Protein AF-0000000084370239 (afdb_homodimer)

Sequence (160 aa):
MILHGKVFMSNRTQNVRLPAETRFPENVKDVVVRVKGKERIITPIQNAWDSFFLTEQSVTDDFLSERPEQVISERESFDDMILHGKVFMSNRTQNVRLPAETRFPENVKDVVVRVKGKERIITPIQNAWDSFFLTEQSVTDDFLSERPEQVISERESFDD

InterPro domains:
  IPR007159 SpoVT-AbrB domain [PS51740] (5-47)
  IPR037914 SpoVT-AbrB domain superfamily [SSF89447] (6-66)
  IPR047976 Antitoxin VapB2-like [NF040493] (6-78)
  IPR051734 Type II toxin-antitoxin VapB antitoxins [PTHR37550] (6-71)

Solvent-accessible surface area (backbone atoms only — not comparable to full-atom values): 9377 Å² total; per-residue (Å²): 136,91,40,62,27,39,42,47,73,58,88,93,40,40,33,36,38,44,39,81,92,64,53,70,60,89,86,51,42,49,26,35,50,40,77,52,90,82,29,39,41,38,25,39,52,95,46,35,68,58,52,53,52,50,54,48,44,48,46,48,48,43,46,57,63,60,41,69,77,71,73,78,71,78,73,74,76,76,80,122,135,90,39,62,28,39,40,46,74,59,87,95,40,39,32,35,38,43,39,83,90,64,54,71,60,90,87,52,40,50,26,34,50,41,78,52,90,82,28,37,40,37,24,40,53,94,48,35,68,58,51,54,50,51,54,47,42,49,44,48,48,42,46,57,63,59,41,69,77,72,75,77,72,78,74,74,76,79,77,125

Structure (mmCIF, N/CA/C/O backbone):
data_AF-0000000084370239-model_v1
#
loop_
_entity.id
_entity.type
_entity.pdbx_description
1 polymer 'VapB family antitoxin'
#
loop_
_atom_site.group_PDB
_atom_site.id
_atom_site.type_symbol
_atom_site.label_atom_id
_atom_site.label_alt_id
_atom_site.label_comp_id
_atom_site.label_asym_id
_atom_site.label_entity_id
_atom_site.label_seq_id
_atom_site.pdbx_PDB_ins_code
_atom_site.Cartn_x
_atom_site.Cartn_y
_atom_site.Cartn_z
_atom_site.occupancy
_atom_site.B_iso_or_equiv
_atom_site.auth_seq_id
_atom_site.auth_comp_id
_atom_site.auth_asym_id
_atom_site.auth_atom_id
_atom_site.pdbx_PDB_model_num
ATOM 1 N N . MET A 1 1 ? 16.125 4.941 0.04 1 74.94 1 MET A N 1
ATOM 2 C CA . MET A 1 1 ? 16.234 4.109 -1.156 1 74.94 1 MET A CA 1
ATOM 3 C C . MET A 1 1 ? 14.852 3.787 -1.721 1 74.94 1 MET A C 1
ATOM 5 O O . MET A 1 1 ? 13.875 3.732 -0.979 1 74.94 1 MET A O 1
ATOM 9 N N . ILE A 1 2 ? 14.797 3.617 -3.213 1 87.19 2 ILE A N 1
ATOM 10 C CA . ILE A 1 2 ? 13.539 3.287 -3.867 1 87.19 2 ILE A CA 1
ATOM 11 C C . ILE A 1 2 ? 13.359 1.772 -3.912 1 87.19 2 ILE A C 1
ATOM 13 O O . ILE A 1 2 ? 14.234 1.051 -4.391 1 87.19 2 ILE A O 1
ATOM 17 N N . LEU A 1 3 ? 12.328 1.304 -3.27 1 95.31 3 LEU A N 1
ATOM 18 C CA . LEU A 1 3 ? 12.016 -0.122 -3.271 1 95.31 3 LEU A CA 1
ATOM 19 C C . LEU A 1 3 ? 10.945 -0.447 -4.305 1 95.31 3 LEU A C 1
ATOM 21 O O . LEU A 1 3 ? 9.812 0.022 -4.195 1 95.31 3 LEU A O 1
ATOM 25 N N . HIS A 1 4 ? 11.359 -1.229 -5.277 1 96.81 4 HIS A N 1
ATOM 26 C CA . HIS A 1 4 ? 10.516 -1.479 -6.441 1 96.81 4 HIS A CA 1
ATOM 27 C C . HIS A 1 4 ? 9.68 -2.74 -6.254 1 96.81 4 HIS A C 1
ATOM 29 O O . HIS A 1 4 ? 10.211 -3.791 -5.879 1 96.81 4 HIS A O 1
ATOM 35 N N . GLY A 1 5 ? 8.383 -2.625 -6.441 1 98.06 5 GLY A N 1
ATOM 36 C CA . GLY A 1 5 ? 7.477 -3.762 -6.488 1 98.06 5 GLY A CA 1
ATOM 37 C C . GLY A 1 5 ? 6.875 -3.992 -7.859 1 98.06 5 GLY A C 1
ATOM 38 O O . GLY A 1 5 ? 7.082 -3.189 -8.773 1 98.06 5 GLY A O 1
ATOM 39 N N . LYS A 1 6 ? 6.184 -5.102 -7.996 1 98.56 6 LYS A N 1
ATOM 40 C CA . LYS A 1 6 ? 5.555 -5.461 -9.266 1 98.56 6 LYS A CA 1
ATOM 41 C C . LYS A 1 6 ? 4.066 -5.727 -9.086 1 98.56 6 LYS A C 1
ATOM 43 O O . LYS A 1 6 ? 3.658 -6.391 -8.125 1 98.56 6 LYS A O 1
ATOM 48 N N . VAL A 1 7 ? 3.344 -5.113 -10.016 1 98.69 7 VAL A N 1
ATOM 49 C CA . VAL A 1 7 ? 1.918 -5.41 -10.094 1 98.69 7 VAL A CA 1
ATOM 50 C C . VAL A 1 7 ? 1.66 -6.422 -11.211 1 98.69 7 VAL A C 1
ATOM 52 O O . VAL A 1 7 ? 2.162 -6.266 -12.328 1 98.69 7 VAL A O 1
ATOM 55 N N . PHE A 1 8 ? 0.808 -7.418 -10.859 1 98.5 8 PHE A N 1
ATOM 56 C CA . PHE A 1 8 ? 0.542 -8.43 -11.875 1 98.5 8 PHE A CA 1
ATOM 57 C C . PHE A 1 8 ? -0.819 -9.078 -11.648 1 98.5 8 PHE A C 1
ATOM 59 O O . PHE A 1 8 ? -1.36 -9.031 -10.547 1 98.5 8 PHE A O 1
ATOM 66 N N . MET A 1 9 ? -1.277 -9.617 -12.703 1 98.19 9 MET A N 1
ATOM 67 C CA . MET A 1 9 ? -2.518 -10.383 -12.641 1 98.19 9 MET A CA 1
ATOM 68 C C . MET A 1 9 ? -2.23 -11.875 -12.547 1 98.19 9 MET A C 1
ATOM 70 O O . MET A 1 9 ? -1.318 -12.383 -13.203 1 98.19 9 MET A O 1
ATOM 74 N N . SER A 1 10 ? -2.957 -12.516 -11.664 1 96.25 10 SER A N 1
ATOM 75 C CA . SER A 1 10 ? -3.031 -13.977 -11.602 1 96.25 10 SER A CA 1
ATOM 76 C C . SER A 1 10 ? -4.469 -14.461 -11.727 1 96.25 10 SER A C 1
ATOM 78 O O . SER A 1 10 ? -5.246 -14.383 -10.766 1 96.25 10 SER A O 1
ATOM 80 N N . ASN A 1 11 ? -4.789 -14.938 -12.852 1 95.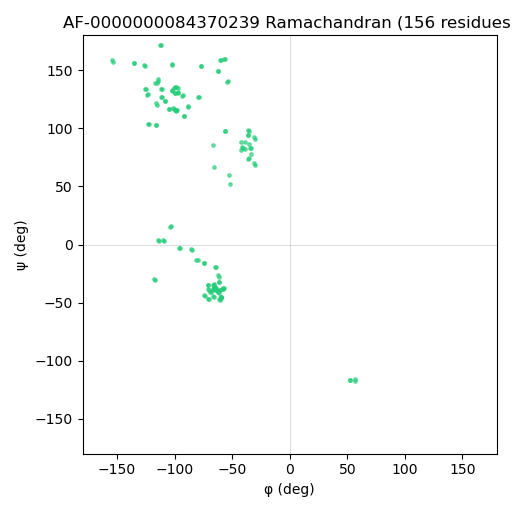25 11 ASN A N 1
ATOM 81 C CA . ASN A 1 11 ? -6.191 -15.203 -13.164 1 95.25 11 ASN A CA 1
ATOM 82 C C . ASN A 1 11 ? -7.047 -13.945 -13.016 1 95.25 11 ASN A C 1
ATOM 84 O O . ASN A 1 11 ? -6.832 -12.961 -13.719 1 95.25 11 ASN A O 1
ATOM 88 N N . ARG A 1 12 ? -7.969 -13.922 -12.109 1 95.62 12 ARG A N 1
ATOM 89 C CA . ARG A 1 12 ? -8.859 -12.773 -11.977 1 95.62 12 ARG A CA 1
ATOM 90 C C . ARG A 1 12 ? -8.469 -11.914 -10.773 1 95.62 12 ARG A C 1
ATOM 92 O O . ARG A 1 12 ? -9.219 -11.031 -10.367 1 95.62 12 ARG A O 1
ATOM 99 N N . THR A 1 13 ? -7.309 -12.148 -10.281 1 97.5 13 THR A N 1
ATOM 100 C CA . THR A 1 13 ? -6.863 -11.43 -9.086 1 97.5 13 THR A CA 1
ATOM 101 C C . THR A 1 13 ? -5.66 -10.547 -9.406 1 97.5 13 THR A C 1
ATOM 103 O O . THR A 1 13 ? -4.852 -10.883 -10.273 1 97.5 13 THR A O 1
ATOM 106 N N . GLN A 1 14 ? -5.641 -9.375 -8.867 1 98.81 14 GLN A N 1
ATOM 107 C CA . GLN A 1 14 ? -4.453 -8.539 -8.992 1 98.81 14 GLN A CA 1
ATOM 108 C C . GLN A 1 14 ? -3.633 -8.555 -7.703 1 98.81 14 GLN A C 1
ATOM 110 O O . GLN A 1 14 ? -4.18 -8.414 -6.609 1 98.81 14 GLN A O 1
ATOM 115 N N . ASN A 1 15 ? -2.305 -8.766 -7.875 1 98.75 15 ASN A N 1
ATOM 116 C CA . ASN A 1 15 ? -1.381 -8.844 -6.746 1 98.75 15 ASN A CA 1
ATOM 117 C C . ASN A 1 15 ? -0.221 -7.863 -6.906 1 98.75 15 ASN A C 1
ATOM 119 O O . ASN A 1 15 ? 0.119 -7.477 -8.023 1 98.75 15 ASN A O 1
ATOM 123 N N . VAL A 1 16 ? 0.337 -7.465 -5.836 1 98.88 16 VAL A N 1
ATOM 124 C CA . VAL A 1 16 ? 1.563 -6.676 -5.797 1 98.88 16 VAL A CA 1
ATOM 125 C C . VAL A 1 16 ? 2.678 -7.484 -5.133 1 98.88 16 VAL A C 1
ATOM 127 O O . VAL A 1 16 ? 2.541 -7.918 -3.986 1 98.88 16 VAL A O 1
ATOM 130 N N . ARG A 1 17 ? 3.688 -7.684 -5.852 1 98.81 17 ARG A N 1
ATOM 131 C CA . ARG A 1 17 ? 4.883 -8.297 -5.285 1 98.81 17 ARG A CA 1
ATOM 132 C C . ARG A 1 17 ? 5.691 -7.285 -4.484 1 98.81 17 ARG A C 1
ATOM 134 O O . ARG A 1 17 ? 6.062 -6.23 -5.008 1 98.81 17 ARG A O 1
ATOM 141 N N . LEU A 1 18 ? 5.945 -7.668 -3.305 1 98.75 18 LEU A N 1
ATOM 142 C CA .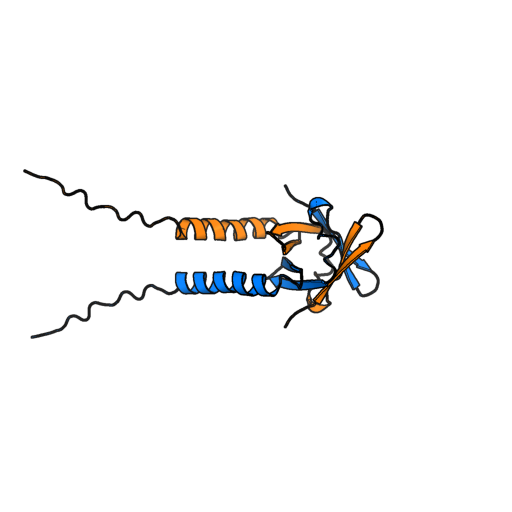 LEU A 1 18 ? 6.664 -6.77 -2.406 1 98.75 18 LEU A CA 1
ATOM 143 C C . LEU A 1 18 ? 8.156 -7.094 -2.393 1 98.75 18 LEU A C 1
ATOM 145 O O . LEU A 1 18 ? 8.539 -8.258 -2.262 1 98.75 18 LEU A O 1
ATOM 149 N N . PRO A 1 19 ? 8.961 -6.051 -2.553 1 98.19 19 PRO A N 1
ATOM 150 C CA . PRO A 1 19 ? 10.383 -6.32 -2.322 1 98.19 19 PRO A CA 1
ATOM 151 C C . PRO A 1 19 ? 10.664 -6.797 -0.899 1 98.19 19 PRO A C 1
ATOM 153 O O . PRO A 1 19 ? 9.891 -6.512 0.018 1 98.19 19 PRO A O 1
ATOM 156 N N . ALA A 1 20 ? 11.727 -7.438 -0.7 1 97.44 20 ALA A N 1
ATOM 157 C CA . ALA A 1 20 ? 12.047 -8.125 0.545 1 97.44 20 ALA A CA 1
ATOM 158 C C . ALA A 1 20 ? 12.023 -7.168 1.73 1 97.44 20 ALA A C 1
ATOM 160 O O . ALA A 1 20 ? 11.531 -7.52 2.809 1 97.44 20 ALA A O 1
ATOM 161 N N . GLU A 1 21 ? 12.445 -6.031 1.579 1 96.75 21 GLU A N 1
ATOM 162 C CA . GLU A 1 21 ? 12.617 -5.051 2.646 1 96.75 21 GLU A CA 1
ATOM 163 C C . GLU A 1 21 ? 11.273 -4.484 3.098 1 96.75 21 GLU A C 1
ATOM 165 O O . GLU A 1 21 ? 11.188 -3.863 4.16 1 96.75 21 GLU A O 1
ATOM 170 N N . THR A 1 22 ? 10.234 -4.691 2.291 1 97.75 22 THR A N 1
ATOM 171 C CA . THR A 1 22 ? 8.953 -4.062 2.58 1 97.75 22 THR A CA 1
ATOM 172 C C . THR A 1 22 ? 7.93 -5.102 3.031 1 97.75 22 THR A C 1
ATOM 174 O O . THR A 1 22 ? 6.781 -4.766 3.316 1 97.75 22 THR A O 1
ATOM 177 N N . ARG A 1 23 ? 8.328 -6.27 3.158 1 98.5 23 ARG A N 1
ATOM 178 C CA . ARG A 1 23 ? 7.422 -7.367 3.484 1 98.5 23 ARG A CA 1
ATOM 179 C C . ARG A 1 23 ? 6.781 -7.156 4.852 1 98.5 23 ARG A C 1
ATOM 181 O O . ARG A 1 23 ? 7.391 -6.562 5.746 1 98.5 23 ARG A O 1
ATOM 188 N N . PHE A 1 24 ? 5.645 -7.637 4.926 1 98.06 24 PHE A N 1
ATOM 189 C CA . PHE A 1 24 ? 4.98 -7.715 6.223 1 98.06 24 PHE A CA 1
ATOM 190 C C . PHE A 1 24 ? 5.535 -8.875 7.043 1 98.06 24 PHE A C 1
ATOM 192 O O . PHE A 1 24 ? 6.039 -9.852 6.488 1 98.06 24 PHE A O 1
ATOM 199 N N . PRO A 1 25 ? 5.387 -8.641 8.344 1 97.5 25 PRO A N 1
ATOM 200 C CA . PRO A 1 25 ? 5.711 -9.805 9.172 1 97.5 25 PRO A CA 1
ATOM 201 C C . PRO A 1 25 ? 4.883 -11.039 8.805 1 97.5 25 PRO A C 1
ATOM 203 O O . PRO A 1 25 ? 3.795 -10.906 8.242 1 97.5 25 PRO A O 1
ATOM 206 N N . GLU A 1 26 ? 5.391 -12.188 9.195 1 96.5 26 GLU A N 1
ATOM 207 C CA . GLU A 1 26 ? 4.809 -13.469 8.805 1 96.5 26 GLU A CA 1
ATOM 208 C C . GLU A 1 26 ? 3.385 -13.609 9.336 1 96.5 26 GLU A C 1
ATOM 210 O O . GLU A 1 26 ? 2.564 -14.32 8.742 1 96.5 26 GLU A O 1
ATOM 215 N N . ASN A 1 27 ? 3.031 -12.961 10.398 1 96.56 27 ASN A N 1
ATOM 216 C CA . ASN A 1 27 ? 1.726 -13.109 11.031 1 96.56 27 ASN A CA 1
ATOM 217 C C . ASN A 1 27 ? 0.687 -12.188 10.398 1 96.56 27 ASN A C 1
ATOM 219 O O . ASN A 1 27 ? -0.495 -12.25 10.742 1 96.56 27 ASN A O 1
ATOM 223 N N . VAL A 1 28 ? 1.085 -11.391 9.5 1 97.75 28 VAL A N 1
ATOM 224 C CA . VAL A 1 28 ? 0.155 -10.508 8.805 1 97.75 28 VAL A CA 1
ATOM 225 C C . VAL A 1 28 ? -0.354 -11.195 7.535 1 97.75 28 VAL A C 1
ATOM 227 O O . VAL A 1 28 ? 0.403 -11.391 6.578 1 97.75 28 VAL A O 1
ATOM 230 N N . LYS A 1 29 ? -1.643 -11.539 7.582 1 98 29 LYS A N 1
ATOM 231 C CA . LYS A 1 29 ? -2.268 -12.219 6.449 1 98 29 LYS A CA 1
ATOM 232 C C . LYS A 1 29 ? -3.4 -11.375 5.863 1 98 29 LYS A C 1
ATOM 234 O O . LYS A 1 29 ? -3.723 -11.5 4.68 1 98 29 LYS A O 1
ATOM 239 N N . ASP A 1 30 ? -3.969 -10.602 6.848 1 97.88 30 ASP A N 1
ATOM 240 C CA . ASP A 1 30 ? -5.094 -9.75 6.461 1 97.88 30 ASP A CA 1
ATOM 241 C C . ASP A 1 30 ? -4.719 -8.273 6.527 1 97.88 30 ASP A C 1
ATOM 243 O O . ASP A 1 30 ? -4.117 -7.824 7.508 1 97.88 30 ASP A O 1
ATOM 247 N N . VAL A 1 31 ? -5.117 -7.57 5.43 1 98.06 31 VAL A N 1
ATOM 248 C CA . VAL A 1 31 ? -4.793 -6.148 5.371 1 98.06 31 VAL A CA 1
ATOM 249 C C . VAL A 1 31 ? -6.012 -5.359 4.891 1 98.06 31 VAL A C 1
ATOM 251 O O . VAL A 1 31 ? -6.941 -5.934 4.316 1 98.06 31 VAL A O 1
ATOM 254 N N . VAL A 1 32 ? -6.082 -4.129 5.203 1 96.75 32 VAL A N 1
ATOM 255 C CA . VAL A 1 32 ? -7.02 -3.166 4.637 1 96.75 32 VAL A CA 1
ATOM 256 C C . VAL A 1 32 ? -6.328 -2.34 3.555 1 96.75 32 VAL A C 1
ATOM 258 O O . VAL A 1 32 ? -5.188 -1.901 3.736 1 96.75 32 VAL A O 1
ATOM 261 N N . VAL A 1 33 ? -6.945 -2.244 2.449 1 97.06 33 VAL A N 1
ATOM 262 C CA . VAL A 1 33 ? -6.391 -1.47 1.345 1 97.06 33 VAL A CA 1
ATOM 263 C C . VAL A 1 33 ? -7.199 -0.19 1.153 1 97.06 33 VAL A C 1
ATOM 265 O O . VAL A 1 33 ? -8.422 -0.239 1 1 97.06 33 VAL A O 1
ATOM 268 N N . ARG A 1 34 ? -6.547 0.915 1.208 1 93.88 34 ARG A N 1
ATOM 269 C CA . ARG A 1 34 ? -7.176 2.207 0.958 1 93.88 34 ARG A CA 1
ATOM 270 C C . ARG A 1 34 ? -6.613 2.857 -0.3 1 93.88 34 ARG A C 1
ATOM 272 O O . ARG A 1 34 ? -5.406 2.795 -0.55 1 93.88 34 ARG A O 1
ATOM 279 N N . VAL A 1 35 ? -7.562 3.502 -1.001 1 92.69 35 VAL A N 1
ATOM 280 C CA . VAL A 1 35 ? -7.16 4.184 -2.227 1 92.69 35 VAL A CA 1
ATOM 281 C C . VAL A 1 35 ? -6.992 5.676 -1.957 1 92.69 35 VAL A C 1
ATOM 283 O O . VAL A 1 35 ? -7.926 6.344 -1.511 1 92.69 35 VAL A O 1
ATOM 286 N N . LYS A 1 36 ? -5.844 6.09 -2.094 1 87.44 36 LYS A N 1
ATOM 287 C CA . LYS A 1 36 ? -5.551 7.52 -2.053 1 87.44 36 LYS A CA 1
ATOM 288 C C . LYS A 1 36 ? -5 8.008 -3.389 1 87.44 36 LYS A C 1
ATOM 290 O O . LYS A 1 36 ? -3.801 7.883 -3.654 1 87.44 36 LYS A O 1
ATOM 295 N N . GLY A 1 37 ? -5.918 8.695 -4.176 1 90.12 37 GLY A N 1
ATOM 296 C CA . GLY A 1 37 ? -5.488 9.055 -5.516 1 90.12 37 GLY A CA 1
ATOM 297 C C . GLY A 1 37 ? -4.945 7.887 -6.312 1 90.12 37 GLY A C 1
ATOM 298 O O . GLY A 1 37 ? -5.672 6.934 -6.598 1 90.12 37 GLY A O 1
ATOM 299 N N . LYS A 1 38 ? -3.656 7.977 -6.652 1 92.44 38 LYS A N 1
ATOM 300 C CA . LYS A 1 38 ? -3.031 6.934 -7.465 1 92.44 38 LYS A CA 1
ATOM 301 C C . LYS A 1 38 ? -2.305 5.918 -6.586 1 92.44 38 LYS A C 1
ATOM 303 O O . LYS A 1 38 ? -1.852 4.883 -7.074 1 92.44 38 LYS A O 1
ATOM 308 N N . GLU A 1 39 ? -2.322 6.191 -5.277 1 92.94 39 GLU A N 1
ATOM 309 C CA . GLU A 1 39 ? -1.57 5.328 -4.367 1 92.94 39 GLU A CA 1
ATOM 310 C C . GLU A 1 39 ? -2.492 4.355 -3.641 1 92.94 39 GLU A C 1
ATOM 312 O O . GLU A 1 39 ? -3.705 4.57 -3.576 1 92.94 39 GLU A O 1
ATOM 317 N N . ARG A 1 40 ? -2.008 3.219 -3.189 1 95.75 40 ARG A N 1
ATOM 318 C CA . ARG A 1 40 ? -2.672 2.293 -2.277 1 95.75 40 ARG A CA 1
ATOM 319 C C . ARG A 1 40 ? -1.974 2.264 -0.922 1 95.75 40 ARG A C 1
ATOM 321 O O . ARG A 1 40 ? -0.755 2.086 -0.85 1 95.75 40 ARG A O 1
ATOM 328 N N . ILE A 1 41 ? -2.748 2.477 0.076 1 94.81 41 ILE A N 1
ATOM 329 C CA . ILE A 1 41 ? -2.223 2.342 1.431 1 94.81 41 ILE A CA 1
ATOM 330 C C . ILE A 1 41 ? -2.646 0.998 2.018 1 94.81 41 ILE A C 1
ATOM 332 O O . ILE A 1 41 ? -3.84 0.74 2.195 1 94.81 41 ILE A O 1
ATOM 336 N N . ILE A 1 42 ? -1.709 0.167 2.297 1 97.38 42 ILE A N 1
ATOM 337 C CA . ILE A 1 42 ? -1.948 -1.181 2.801 1 97.38 42 ILE A CA 1
ATOM 338 C C . ILE A 1 42 ? -1.638 -1.236 4.293 1 97.38 42 ILE A C 1
ATOM 340 O O . ILE A 1 42 ? -0.5 -0.999 4.707 1 97.38 42 ILE A O 1
ATOM 344 N N . THR A 1 43 ? -2.637 -1.512 5.105 1 96.44 43 THR A N 1
ATOM 345 C CA . THR A 1 43 ? -2.496 -1.534 6.559 1 96.44 43 THR A CA 1
ATOM 346 C C . THR A 1 43 ? -2.934 -2.883 7.121 1 96.44 43 THR A C 1
ATOM 348 O O . THR A 1 43 ? -4.027 -3.361 6.82 1 96.44 43 THR A O 1
ATOM 351 N N . PRO A 1 44 ? -2.047 -3.453 7.941 1 97.5 44 PRO A N 1
ATOM 352 C CA . PRO A 1 44 ? -2.518 -4.664 8.609 1 97.5 44 PRO A CA 1
ATOM 353 C C . PRO A 1 44 ? -3.83 -4.453 9.359 1 97.5 44 PRO A C 1
ATOM 355 O O . PRO A 1 44 ? -4.031 -3.404 9.977 1 97.5 44 PRO A O 1
ATOM 358 N N . ILE A 1 45 ? -4.734 -5.43 9.32 1 94.38 45 ILE A N 1
ATOM 359 C CA . ILE A 1 45 ? -6.078 -5.293 9.875 1 94.38 45 ILE A CA 1
ATOM 360 C C . ILE A 1 45 ? -5.984 -4.961 11.359 1 94.38 45 ILE A C 1
ATOM 362 O O . ILE A 1 45 ? -6.805 -4.203 11.891 1 94.38 45 ILE A O 1
ATOM 366 N N . GLN A 1 46 ? -5.023 -5.555 12.086 1 91.81 46 GLN A N 1
ATOM 367 C CA . GLN A 1 46 ? -4.859 -5.32 13.516 1 91.81 46 GLN A CA 1
ATOM 368 C C . GLN A 1 46 ? -4.484 -3.865 13.797 1 91.81 46 GLN A C 1
ATOM 370 O O . GLN A 1 46 ? -4.641 -3.385 14.922 1 91.81 46 GLN A O 1
ATOM 375 N N . ASN A 1 47 ? -3.986 -3.154 12.766 1 86.94 47 ASN A N 1
ATOM 376 C CA . ASN A 1 47 ? -3.533 -1.777 12.93 1 86.94 47 ASN A CA 1
ATOM 377 C C . ASN A 1 47 ? -4.402 -0.801 12.141 1 86.94 47 ASN A C 1
ATOM 379 O O . ASN A 1 47 ? -4.148 0.405 12.148 1 86.94 47 ASN A O 1
ATOM 383 N N . ALA A 1 48 ? -5.41 -1.285 11.539 1 84.69 48 ALA A N 1
ATOM 384 C CA . ALA A 1 48 ? -6.223 -0.471 10.641 1 84.69 48 ALA A CA 1
ATOM 385 C C . ALA A 1 48 ? -6.941 0.64 11.398 1 84.69 48 ALA A C 1
ATOM 387 O O . ALA A 1 48 ? -7.062 1.763 10.906 1 84.69 48 ALA A O 1
ATOM 388 N N . TRP A 1 49 ? -7.352 0.309 12.531 1 80.88 49 TRP A N 1
ATOM 389 C CA . TRP A 1 49 ? -8.055 1.29 13.352 1 80.88 49 TRP A CA 1
ATOM 390 C C . TRP A 1 49 ? -7.152 2.475 13.68 1 80.88 49 TRP A C 1
ATOM 392 O O . TRP A 1 49 ? -7.594 3.627 13.656 1 80.88 49 TRP A O 1
ATOM 402 N N . ASP A 1 50 ? -5.934 2.18 13.977 1 75.62 50 ASP A N 1
ATOM 403 C CA . ASP A 1 50 ? -4.961 3.227 14.266 1 75.62 50 ASP A CA 1
ATOM 404 C C . ASP A 1 50 ? -4.703 4.098 13.039 1 75.62 50 ASP A C 1
ATOM 406 O O . ASP A 1 50 ? -4.57 5.316 13.148 1 75.62 50 ASP A O 1
ATOM 410 N N . SER A 1 51 ? -4.676 3.492 11.914 1 71.81 51 SER A N 1
ATOM 411 C CA . SER A 1 51 ? -4.391 4.18 10.656 1 71.81 51 SER A CA 1
ATOM 412 C C . SER A 1 51 ? -5.496 5.168 10.305 1 71.81 51 SER A C 1
ATOM 414 O O . SER A 1 51 ? -5.219 6.273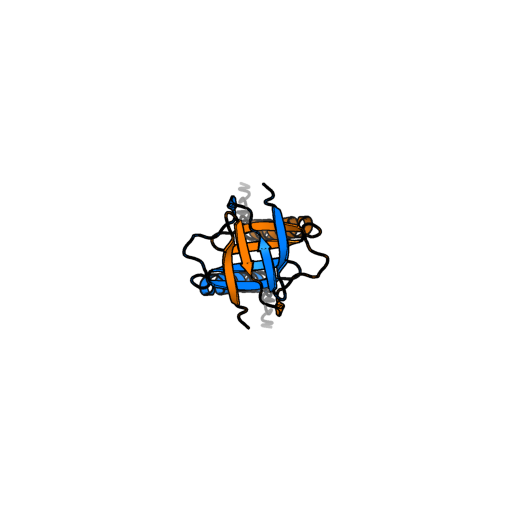 9.828 1 71.81 51 SER A O 1
ATOM 416 N N . PHE A 1 52 ? -6.664 4.809 10.562 1 72 52 PHE A N 1
ATOM 417 C CA . PHE A 1 52 ? -7.805 5.668 10.273 1 72 52 PHE A CA 1
ATOM 418 C C . PHE A 1 52 ? -7.816 6.883 11.195 1 72 52 PHE A C 1
ATOM 420 O O . PHE A 1 52 ? -8.07 8 10.758 1 72 52 PHE A O 1
ATOM 427 N N . PHE A 1 53 ? -7.516 6.613 12.352 1 66.75 53 PHE A N 1
ATOM 428 C CA . PHE A 1 53 ? -7.531 7.688 13.344 1 66.75 53 PHE A CA 1
ATOM 429 C C . PHE A 1 53 ? -6.371 8.648 13.109 1 66.75 53 PHE A C 1
ATOM 431 O O . PHE A 1 53 ? -6.516 9.859 13.297 1 66.75 53 PHE A O 1
ATOM 438 N N . LEU A 1 54 ? -5.336 8.102 12.695 1 59.91 54 LEU A N 1
ATOM 439 C CA . LEU A 1 54 ? -4.156 8.938 12.469 1 59.91 54 LEU A CA 1
ATOM 440 C C . LEU A 1 54 ? -4.32 9.781 11.211 1 59.91 54 LEU A C 1
ATOM 442 O O . LEU A 1 54 ? -3.934 10.953 11.195 1 59.91 54 LEU A O 1
ATOM 446 N N . THR A 1 55 ? -4.785 9.188 10.188 1 59.06 55 THR A N 1
ATOM 447 C CA . THR A 1 55 ? -5.016 9.945 8.961 1 59.06 55 THR A CA 1
ATOM 448 C C . THR A 1 55 ? -6.023 11.062 9.203 1 59.06 55 THR A C 1
ATOM 450 O O . THR A 1 55 ? -5.863 12.172 8.68 1 59.06 55 THR A O 1
ATOM 453 N N . GLU A 1 56 ? -7.133 10.695 9.852 1 55.28 56 GLU A N 1
ATOM 454 C CA . GLU A 1 56 ? -8.156 11.688 10.164 1 55.28 56 GLU A CA 1
ATOM 455 C C . GLU A 1 56 ? -7.602 12.789 11.062 1 55.28 56 GLU A C 1
ATOM 457 O O . GLU A 1 56 ? -8.008 13.953 10.945 1 55.28 56 GLU A O 1
ATOM 462 N N . GLN A 1 57 ? -6.844 12.32 11.891 1 52.88 57 GLN A N 1
ATOM 463 C CA . GLN A 1 57 ? -6.246 13.32 12.766 1 52.88 57 GLN A CA 1
ATOM 464 C C . GLN A 1 57 ? -5.402 14.312 11.977 1 52.88 57 GLN A C 1
ATOM 466 O O . GLN A 1 57 ? -5.34 15.492 12.32 1 52.88 57 GLN A O 1
ATOM 471 N N . SER A 1 58 ? -4.859 13.805 10.984 1 51.69 58 SER A N 1
ATOM 472 C CA . SER A 1 58 ? -4.125 14.734 10.141 1 51.69 58 SER A CA 1
ATOM 473 C C . SER A 1 58 ? -5.062 15.742 9.484 1 51.69 58 SER A C 1
ATOM 475 O O . SER A 1 58 ? -4.707 16.906 9.305 1 51.69 58 SER A O 1
ATOM 477 N N . VAL A 1 59 ? -6.258 15.266 9.148 1 50.38 59 VAL A N 1
ATOM 478 C CA . VAL A 1 59 ? -7.262 16.141 8.555 1 50.38 59 VAL A CA 1
ATOM 479 C C . VAL A 1 59 ? -7.773 17.125 9.602 1 50.38 59 VAL A C 1
ATOM 481 O O . VAL A 1 59 ? -7.957 18.312 9.312 1 50.38 59 VAL A O 1
ATOM 484 N N . THR A 1 60 ? -8.062 16.484 10.766 1 51 60 THR A N 1
ATOM 485 C CA . THR A 1 60 ? -8.539 17.375 11.82 1 51 60 THR A CA 1
ATOM 486 C C . THR A 1 60 ? -7.484 18.438 12.148 1 51 60 THR A C 1
ATOM 488 O O . THR A 1 60 ? -7.82 19.594 12.359 1 51 60 THR A O 1
ATOM 491 N N . ASP A 1 61 ? -6.348 17.844 12.227 1 47.69 61 ASP A N 1
ATOM 492 C CA . ASP A 1 61 ? -5.277 18.797 12.492 1 47.69 61 ASP A CA 1
ATOM 493 C C . ASP A 1 61 ? -5.117 19.781 11.344 1 47.69 61 ASP A C 1
ATOM 495 O O . ASP A 1 61 ? -4.871 20.969 11.57 1 47.69 61 ASP A O 1
ATOM 499 N N . ASP A 1 62 ? -5.27 19.188 10.18 1 44.53 62 ASP A N 1
ATOM 500 C CA . ASP A 1 62 ? -5.223 20.062 9.016 1 44.53 62 ASP A CA 1
ATOM 501 C C . ASP A 1 62 ? -6.422 21.016 9 1 44.53 62 ASP A C 1
ATOM 503 O O . ASP A 1 62 ? -6.285 22.188 8.648 1 44.53 62 ASP A O 1
ATOM 507 N N . PHE A 1 63 ? -7.617 20.438 9.289 1 47.75 63 PHE A N 1
ATOM 508 C CA . PHE A 1 63 ? -8.812 21.266 9.391 1 47.75 63 PHE A CA 1
ATOM 509 C C . PHE A 1 63 ? -8.648 22.312 10.492 1 47.75 63 PHE A C 1
ATOM 511 O O . PHE A 1 63 ? -9.078 23.453 10.336 1 47.75 63 PHE A O 1
ATOM 518 N N . LEU A 1 64 ? -8.148 21.719 11.539 1 46.88 64 LEU A N 1
ATOM 519 C CA . LEU A 1 64 ? -7.938 22.672 12.617 1 46.88 64 LEU A CA 1
ATOM 520 C C . LEU A 1 64 ? -6.855 23.688 12.25 1 46.88 64 LEU A C 1
ATOM 522 O O . LEU A 1 64 ? -6.926 24.859 12.641 1 46.88 64 LEU A O 1
ATOM 526 N N . SER A 1 65 ? -5.965 23.125 11.555 1 42.62 65 SER A N 1
ATOM 527 C CA . SER A 1 65 ? -4.914 24.047 11.141 1 42.62 65 SER A CA 1
ATOM 528 C C . SER A 1 65 ? -5.418 25.031 10.086 1 42.62 65 SER A C 1
ATOM 530 O O . SER A 1 65 ? -4.93 26.156 10 1 42.62 65 SER A O 1
ATOM 532 N N . GLU A 1 66 ? -6.254 24.516 9.203 1 39.28 66 GLU A N 1
ATOM 533 C CA . GLU A 1 66 ? -6.832 25.375 8.172 1 39.28 66 GLU A CA 1
ATOM 534 C C . GLU A 1 66 ? -8.016 26.156 8.711 1 39.28 66 GLU A C 1
ATOM 536 O O . GLU A 1 66 ? -8.648 26.922 7.98 1 39.28 66 GLU A O 1
ATOM 541 N N . ARG A 1 67 ? -8.438 25.719 9.836 1 41.12 67 ARG A N 1
ATOM 542 C CA . ARG A 1 67 ? -9.492 26.578 10.359 1 41.12 67 ARG A CA 1
ATOM 543 C C . ARG A 1 67 ? -9.016 28.016 10.484 1 41.12 67 ARG A C 1
ATOM 545 O O . ARG A 1 67 ? -7.98 28.281 11.102 1 41.12 67 ARG A O 1
ATOM 552 N N . PRO A 1 68 ? -9.328 28.797 9.547 1 39.62 68 PRO A N 1
ATOM 553 C CA . PRO A 1 68 ? -8.992 30.219 9.633 1 39.62 68 PRO A CA 1
ATOM 554 C C . PRO A 1 68 ? -9.109 30.766 11.055 1 39.62 68 PRO A C 1
ATOM 556 O O . PRO A 1 68 ? -10.039 30.406 11.781 1 39.62 68 PRO A O 1
ATOM 559 N N . GLU A 1 69 ? -8.07 30.828 11.852 1 39.12 69 GLU A N 1
ATOM 560 C CA . GLU A 1 69 ? -8.188 31.688 13.031 1 39.12 69 GLU A CA 1
ATOM 561 C C . GLU A 1 69 ? -9.125 32.875 12.766 1 39.12 69 GLU A C 1
ATOM 563 O O . GLU A 1 69 ? -8.844 33.719 11.914 1 39.12 69 GLU A O 1
ATOM 568 N N . GLN A 1 70 ? -10.383 32.75 12.594 1 38.69 70 GLN A N 1
ATOM 569 C CA . GLN A 1 70 ? -11.305 33.875 12.555 1 38.69 70 GLN A CA 1
ATOM 570 C C . GLN A 1 70 ? -10.805 35.031 13.438 1 38.69 70 GLN A C 1
ATOM 572 O O . GLN A 1 70 ? -10.531 34.812 14.625 1 38.69 70 GLN A O 1
ATOM 577 N N . VAL A 1 71 ? -10.062 35.938 12.922 1 38.19 71 VAL A N 1
ATOM 578 C CA . VAL A 1 71 ? -9.797 37.25 13.516 1 38.19 71 VAL A CA 1
ATOM 579 C C . VAL A 1 71 ? -11.031 37.75 14.266 1 38.19 71 VAL A C 1
ATOM 581 O O . VAL A 1 71 ? -12.117 37.844 13.68 1 38.19 71 VAL A O 1
ATOM 584 N N . ILE A 1 72 ? -11.281 37.375 15.492 1 38.84 72 ILE A N 1
ATOM 585 C CA . ILE A 1 72 ? -12.227 38.062 16.359 1 38.84 72 ILE A CA 1
ATOM 586 C C . ILE A 1 72 ? -12.188 39.562 16.094 1 38.84 72 ILE A C 1
ATOM 588 O O . ILE A 1 72 ? -11.156 40.219 16.281 1 38.84 72 ILE A O 1
ATOM 592 N N . SER A 1 73 ? -12.758 40.062 14.984 1 40.03 73 SER A N 1
ATOM 593 C CA . SER A 1 73 ? -13.047 41.5 14.805 1 40.03 73 SER A CA 1
ATOM 594 C C . SER A 1 73 ? -13.461 42.125 16.125 1 40.03 73 SER A C 1
ATOM 596 O O . SER A 1 73 ? -14.32 41.625 16.828 1 40.03 73 SER A O 1
ATOM 598 N N . GLU A 1 74 ? -12.57 42.781 16.859 1 40.34 74 GLU A N 1
ATOM 599 C CA . GLU A 1 74 ? -12.82 43.688 18 1 40.34 74 GLU A CA 1
ATOM 600 C C . GLU A 1 74 ? -14.117 44.469 17.812 1 40.34 74 GLU A C 1
ATOM 602 O O . GLU A 1 74 ? -14.266 45.188 16.828 1 40.34 74 GLU A O 1
ATOM 607 N N . ARG A 1 75 ? -15.25 43.906 18.031 1 43.09 75 ARG A N 1
ATOM 608 C CA . ARG A 1 75 ? -16.484 44.688 18.172 1 43.09 75 ARG A CA 1
ATOM 609 C C . ARG A 1 75 ? -16.25 45.969 18.938 1 43.09 75 ARG A C 1
ATOM 611 O O . ARG A 1 75 ? -15.688 45.938 20.031 1 43.09 75 ARG A O 1
ATOM 618 N N . GLU A 1 76 ? -15.883 47 18.25 1 44.59 76 GLU A N 1
ATOM 619 C CA . GLU A 1 76 ? -15.898 48.375 18.781 1 44.59 76 GLU A CA 1
ATOM 620 C C . GLU A 1 76 ? -17.156 48.625 19.578 1 44.59 76 GLU A C 1
ATOM 622 O O . GLU A 1 76 ? -18.281 48.469 19.078 1 44.59 76 GLU A O 1
ATOM 627 N N . SER A 1 77 ? -17.203 48.219 20.781 1 42.62 77 SER A N 1
ATOM 628 C CA . SER A 1 77 ? -18.203 48.75 21.688 1 42.62 77 SER A CA 1
ATOM 629 C C . SER A 1 77 ? -18.375 50.25 21.484 1 42.62 77 SER A C 1
ATOM 631 O O . SER A 1 77 ? -17.422 51 21.609 1 42.62 77 SER A O 1
ATOM 633 N N . PHE A 1 78 ? -19.188 50.688 20.5 1 44.5 78 PHE A N 1
ATOM 634 C CA . PHE A 1 78 ? -19.656 52.062 20.359 1 44.5 78 PHE A CA 1
ATOM 635 C C . PHE A 1 78 ? -20.281 52.531 21.672 1 44.5 78 PHE A C 1
ATOM 637 O O . PHE A 1 78 ? -21.359 52.094 22.047 1 44.5 78 PHE A O 1
ATOM 644 N N . ASP A 1 79 ? -19.719 52.469 22.828 1 41.16 79 ASP A N 1
ATOM 645 C CA . ASP A 1 79 ? -20.297 53.312 23.875 1 41.16 79 ASP A CA 1
ATOM 646 C C . ASP A 1 79 ? -20.109 54.781 23.562 1 41.16 79 ASP A C 1
ATOM 648 O O . ASP A 1 79 ? -18.984 55.281 23.531 1 41.16 79 ASP A O 1
ATOM 652 N N . ASP A 1 80 ? -20.75 55.344 22.484 1 28.92 80 ASP A N 1
ATOM 653 C CA . ASP A 1 80 ? -21.172 56.688 22.766 1 28.92 80 ASP A CA 1
ATOM 654 C C . ASP A 1 80 ? -22.344 56.719 23.75 1 28.92 80 ASP A C 1
ATOM 656 O O . ASP A 1 80 ? -23.219 55.844 23.719 1 28.92 80 ASP A O 1
ATOM 660 N N . MET B 1 1 ? -16.109 2.422 2.949 1 74.94 1 MET B N 1
ATOM 661 C CA . MET B 1 1 ? -16.109 0.97 3.113 1 74.94 1 MET B CA 1
ATOM 662 C C . MET B 1 1 ? -14.695 0.431 3.271 1 74.94 1 MET B C 1
ATOM 664 O O . MET B 1 1 ? -13.742 1.022 2.764 1 74.94 1 MET B O 1
ATOM 668 N N . ILE B 1 2 ? -14.57 -0.793 4.133 1 87.19 2 ILE B N 1
ATOM 669 C CA . ILE B 1 2 ? -13.266 -1.414 4.352 1 87.19 2 ILE B CA 1
ATOM 670 C C . ILE B 1 2 ? -12.992 -2.436 3.25 1 87.19 2 ILE B C 1
ATOM 672 O O . ILE B 1 2 ? -13.805 -3.33 3.008 1 87.19 2 ILE B O 1
ATOM 676 N N . LEU B 1 3 ? -11.945 -2.215 2.5 1 95.12 3 LEU B N 1
ATOM 677 C CA . LEU B 1 3 ? -11.555 -3.135 1.438 1 95.12 3 LEU B CA 1
ATOM 678 C C . LEU B 1 3 ? -10.43 -4.055 1.9 1 95.12 3 LEU B C 1
ATOM 680 O O . LEU B 1 3 ? -9.328 -3.588 2.205 1 95.12 3 LEU B O 1
ATOM 684 N N . HIS B 1 4 ? -10.781 -5.32 1.945 1 96.75 4 HIS B N 1
ATOM 685 C CA . HIS B 1 4 ? -9.883 -6.301 2.541 1 96.75 4 HIS B CA 1
ATOM 686 C C . HIS B 1 4 ? -8.977 -6.934 1.486 1 96.75 4 HIS B C 1
ATOM 688 O O . HIS B 1 4 ? -9.453 -7.375 0.438 1 96.75 4 HIS B O 1
ATOM 694 N N . GLY B 1 5 ? -7.676 -6.934 1.723 1 98.06 5 GLY B N 1
ATOM 695 C CA . GLY B 1 5 ? -6.703 -7.66 0.921 1 98.06 5 GLY B CA 1
ATOM 696 C C . GLY B 1 5 ? -6.055 -8.805 1.668 1 98.06 5 GLY B C 1
ATOM 697 O O . GLY B 1 5 ? -6.277 -8.984 2.867 1 98.06 5 GLY B O 1
ATOM 698 N N . LYS B 1 6 ? -5.297 -9.594 0.93 1 98.56 6 LYS B N 1
ATOM 699 C CA . LYS B 1 6 ? -4.609 -10.75 1.508 1 98.56 6 LYS B CA 1
ATOM 700 C C . LYS B 1 6 ? -3.111 -10.695 1.232 1 98.56 6 LYS B C 1
ATOM 702 O O . LYS B 1 6 ? -2.689 -10.375 0.12 1 98.56 6 LYS B O 1
ATOM 707 N N . VAL B 1 7 ? -2.398 -10.961 2.324 1 98.69 7 VAL B N 1
ATOM 708 C CA . VAL B 1 7 ? -0.955 -11.125 2.193 1 98.69 7 VAL B CA 1
ATOM 709 C C . VAL B 1 7 ? -0.6 -12.609 2.174 1 98.69 7 VAL B C 1
ATOM 711 O O . VAL B 1 7 ? -1.079 -13.383 3.008 1 98.69 7 VAL B O 1
ATOM 714 N N . PHE B 1 8 ? 0.302 -12.953 1.209 1 98.5 8 PHE B N 1
ATOM 715 C CA . PHE B 1 8 ? 0.663 -14.359 1.122 1 98.5 8 PHE B CA 1
ATOM 716 C C . PHE B 1 8 ? 2.055 -14.531 0.525 1 98.5 8 PHE B C 1
ATOM 718 O O . PHE B 1 8 ? 2.557 -13.633 -0.155 1 98.5 8 PHE B O 1
ATOM 725 N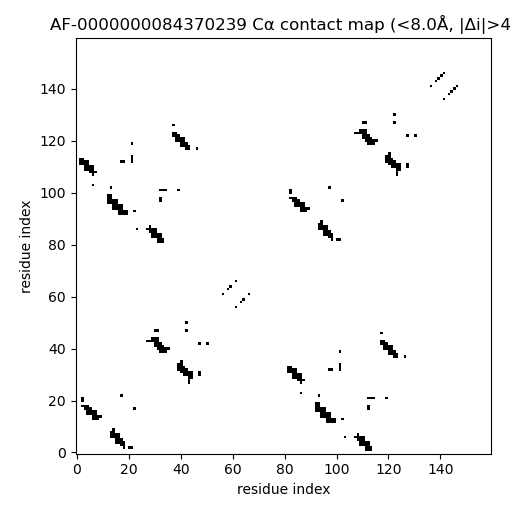 N . MET B 1 9 ? 2.586 -15.633 0.836 1 98.19 9 MET B N 1
ATOM 726 C CA . MET B 1 9 ? 3.869 -16.016 0.25 1 98.19 9 MET B CA 1
ATOM 727 C C . MET B 1 9 ? 3.668 -16.938 -0.95 1 98.19 9 MET B C 1
ATOM 729 O O . MET B 1 9 ? 2.811 -17.812 -0.924 1 98.19 9 MET B O 1
ATOM 733 N N . SER B 1 10 ? 4.406 -16.625 -2.004 1 96.25 10 SER B N 1
ATOM 734 C CA . SER B 1 10 ? 4.57 -17.531 -3.145 1 96.25 10 SER B CA 1
ATOM 735 C C . SER B 1 10 ? 6.043 -17.844 -3.393 1 96.25 10 SER B C 1
ATOM 737 O O . SER B 1 10 ? 6.781 -17.016 -3.926 1 96.25 10 SER B O 1
ATOM 739 N N . ASN B 1 11 ? 6.426 -18.984 -3.014 1 95.19 11 ASN B N 1
ATOM 740 C CA . ASN B 1 11 ? 7.848 -19.297 -2.973 1 95.19 11 ASN B CA 1
ATOM 741 C C . ASN B 1 11 ? 8.617 -18.312 -2.092 1 95.19 11 ASN B C 1
ATOM 743 O O . ASN B 1 11 ? 8.352 -18.219 -0.893 1 95.19 11 ASN B O 1
ATOM 747 N N . ARG B 1 12 ? 9.516 -17.578 -2.613 1 95.69 12 ARG B N 1
ATOM 748 C CA . ARG B 1 12 ? 10.32 -16.656 -1.805 1 95.69 12 ARG B CA 1
ATOM 749 C C . ARG B 1 12 ? 9.844 -15.219 -1.963 1 95.69 12 ARG B C 1
ATOM 751 O O . ARG B 1 12 ? 10.523 -14.289 -1.542 1 95.69 12 ARG B O 1
ATOM 758 N N . THR B 1 13 ? 8.672 -15.078 -2.482 1 97.5 13 THR B N 1
ATOM 759 C CA . THR B 1 13 ? 8.148 -13.742 -2.742 1 97.5 13 THR B CA 1
ATOM 760 C C . THR B 1 13 ? 6.895 -13.484 -1.909 1 97.5 13 THR B C 1
ATOM 762 O O . THR B 1 13 ? 6.133 -14.406 -1.62 1 97.5 13 THR B O 1
ATOM 765 N N . GLN B 1 14 ? 6.805 -12.305 -1.384 1 98.81 14 GLN B N 1
ATOM 766 C CA . GLN B 1 14 ? 5.57 -11.93 -0.707 1 98.81 14 GLN B CA 1
ATOM 767 C C . GLN B 1 14 ? 4.711 -11.031 -1.59 1 98.81 14 GLN B C 1
ATOM 769 O O . GLN B 1 14 ? 5.215 -10.078 -2.191 1 98.81 14 GLN B O 1
ATOM 774 N N . ASN B 1 15 ? 3.406 -11.359 -1.675 1 98.75 15 ASN B N 1
ATOM 775 C CA . ASN B 1 15 ? 2.455 -10.625 -2.5 1 98.75 15 ASN B CA 1
ATOM 776 C C . ASN B 1 15 ? 1.245 -10.172 -1.689 1 98.75 15 ASN B C 1
ATOM 778 O O . ASN B 1 15 ? 0.914 -10.773 -0.667 1 98.75 15 ASN B O 1
ATOM 782 N N . VAL B 1 16 ? 0.634 -9.172 -2.105 1 98.88 16 VAL B N 1
ATOM 783 C CA . VAL B 1 16 ? -0.641 -8.703 -1.574 1 98.88 16 VAL B CA 1
ATOM 784 C C . VAL B 1 16 ? -1.718 -8.797 -2.652 1 98.88 16 VAL B C 1
ATOM 786 O O . VAL B 1 16 ? -1.586 -8.211 -3.727 1 98.88 16 VAL B O 1
ATOM 789 N N . ARG B 1 17 ? -2.707 -9.516 -2.357 1 98.81 17 ARG B N 1
ATOM 790 C CA . ARG B 1 17 ? -3.877 -9.562 -3.23 1 98.81 17 ARG B CA 1
ATOM 791 C C . ARG B 1 17 ? -4.77 -8.344 -3.014 1 98.81 17 ARG B C 1
ATOM 793 O O . ARG B 1 17 ? -5.191 -8.07 -1.89 1 98.81 17 ARG B O 1
ATOM 800 N N . LEU B 1 18 ? -5.035 -7.727 -4.09 1 98.69 18 LEU B N 1
ATOM 801 C CA . LEU B 1 18 ? -5.832 -6.508 -4.027 1 98.69 18 LEU B CA 1
ATOM 802 C C . LEU B 1 18 ? -7.301 -6.797 -4.324 1 98.69 18 LEU B C 1
ATOM 804 O O . LEU B 1 18 ? -7.613 -7.484 -5.301 1 98.69 18 LEU B O 1
ATOM 808 N N . PRO B 1 19 ? -8.156 -6.281 -3.438 1 98.19 19 PRO B N 1
ATOM 809 C CA . PRO B 1 19 ? -9.562 -6.363 -3.832 1 98.19 19 PRO B CA 1
ATOM 810 C C . PRO B 1 19 ? -9.852 -5.633 -5.141 1 98.19 19 PRO B C 1
ATOM 812 O O . PRO B 1 19 ? -9.125 -4.711 -5.512 1 98.19 19 PRO B O 1
ATOM 815 N N . ALA B 1 20 ? -10.891 -5.957 -5.797 1 97.38 20 ALA B N 1
ATOM 816 C CA . ALA B 1 20 ? -11.195 -5.496 -7.148 1 97.38 20 ALA B CA 1
ATOM 817 C C . ALA B 1 20 ? -11.258 -3.973 -7.207 1 97.38 20 ALA B C 1
ATOM 819 O O . ALA B 1 20 ? -10.781 -3.361 -8.164 1 97.38 20 ALA B O 1
ATOM 820 N N . GLU B 1 21 ? -11.758 -3.365 -6.25 1 96.75 21 GLU B N 1
ATOM 821 C CA . GLU B 1 21 ? -12.016 -1.93 -6.219 1 96.75 21 GLU B CA 1
ATOM 822 C C . GLU B 1 21 ? -10.727 -1.136 -6.051 1 96.75 21 GLU B C 1
ATOM 824 O O . GLU B 1 21 ? -10.703 0.076 -6.273 1 96.75 21 GLU B O 1
ATOM 829 N N . THR B 1 22 ? -9.672 -1.818 -5.645 1 97.81 22 THR B N 1
ATOM 830 C CA . THR B 1 22 ? -8.438 -1.109 -5.32 1 97.81 22 THR B CA 1
ATOM 831 C C . THR B 1 22 ? -7.363 -1.384 -6.367 1 97.81 22 THR B C 1
ATOM 833 O O . THR B 1 22 ? -6.246 -0.879 -6.262 1 97.81 22 THR B O 1
ATOM 836 N N . ARG B 1 23 ? -7.672 -2.09 -7.344 1 98.5 23 ARG B N 1
ATOM 837 C CA . ARG B 1 23 ? -6.703 -2.502 -8.352 1 98.5 23 ARG B CA 1
ATOM 838 C C . ARG B 1 23 ? -6.121 -1.293 -9.078 1 98.5 23 ARG B C 1
ATOM 840 O O . ARG B 1 23 ? -6.793 -0.272 -9.234 1 98.5 23 ARG B O 1
ATOM 847 N N . PHE B 1 24 ? -4.965 -1.483 -9.453 1 98.06 24 PHE B N 1
ATOM 848 C CA . PHE B 1 24 ? -4.336 -0.514 -10.344 1 98.06 24 PHE B CA 1
ATOM 849 C C . PHE B 1 24 ? -4.84 -0.687 -11.773 1 98.06 24 PHE B C 1
ATOM 851 O O . PHE B 1 24 ? -5.262 -1.778 -12.164 1 98.06 24 PHE B O 1
ATOM 858 N N . PRO B 1 25 ? -4.75 0.445 -12.461 1 97.5 25 PRO B N 1
ATOM 859 C CA . PRO B 1 25 ? -5.023 0.281 -13.891 1 97.5 25 PRO B CA 1
ATOM 860 C C . PRO B 1 25 ? -4.113 -0.753 -14.547 1 97.5 25 PRO B C 1
ATOM 862 O O . PRO B 1 25 ? -3.023 -1.031 -14.047 1 97.5 25 PRO B O 1
ATOM 865 N N . GLU B 1 26 ? -4.562 -1.239 -15.688 1 96.5 26 GLU B N 1
ATOM 866 C CA . GLU B 1 26 ? -3.893 -2.336 -16.391 1 96.5 26 GLU B CA 1
ATOM 867 C C . GLU B 1 26 ? -2.477 -1.948 -16.797 1 96.5 26 GLU B C 1
ATOM 869 O O . GLU B 1 26 ? -1.6 -2.809 -16.906 1 96.5 26 GLU B O 1
ATOM 874 N N . ASN B 1 27 ? -2.186 -0.7 -17.016 1 96.62 27 ASN B N 1
ATOM 875 C CA . ASN B 1 27 ? -0.889 -0.248 -17.5 1 96.62 27 ASN B CA 1
ATOM 876 C C . ASN B 1 27 ? 0.111 -0.065 -16.359 1 96.62 27 ASN B C 1
ATOM 878 O O . ASN B 1 27 ? 1.284 0.225 -16.609 1 96.62 27 ASN B O 1
ATOM 882 N N . VAL B 1 28 ? -0.296 -0.226 -15.18 1 97.75 28 VAL B N 1
ATOM 883 C CA . VAL B 1 28 ? 0.598 -0.112 -14.031 1 97.75 28 VAL B CA 1
ATOM 884 C C . VAL B 1 28 ? 1.182 -1.481 -13.688 1 97.75 28 VAL B C 1
ATOM 886 O O . VAL B 1 28 ? 0.463 -2.375 -13.234 1 97.75 28 VAL B O 1
ATOM 889 N N . LYS B 1 29 ? 2.484 -1.603 -13.945 1 98.06 29 LYS B N 1
ATOM 890 C CA . LYS B 1 29 ? 3.182 -2.859 -13.688 1 98.06 29 LYS B CA 1
ATOM 891 C C . LYS B 1 29 ? 4.273 -2.674 -12.633 1 98.06 29 LYS B C 1
ATOM 893 O O . LYS B 1 29 ? 4.629 -3.619 -11.93 1 98.06 29 LYS B O 1
ATOM 898 N N . ASP B 1 30 ? 4.777 -1.392 -12.688 1 97.94 30 ASP B N 1
ATOM 899 C CA . ASP B 1 30 ? 5.859 -1.056 -11.766 1 97.94 30 ASP B CA 1
ATOM 900 C C . ASP B 1 30 ? 5.391 -0.064 -10.703 1 97.94 30 ASP B C 1
ATOM 902 O O . ASP B 1 30 ? 4.727 0.925 -11.023 1 97.94 30 ASP B O 1
ATOM 906 N N . VAL B 1 31 ? 5.777 -0.405 -9.43 1 98.06 31 VAL B N 1
ATOM 907 C CA . VAL B 1 31 ? 5.371 0.46 -8.328 1 98.06 31 VAL B CA 1
ATOM 908 C C . VAL B 1 31 ? 6.547 0.685 -7.387 1 98.06 31 VAL B C 1
ATOM 910 O O . VAL B 1 31 ? 7.527 -0.065 -7.414 1 98.06 31 VAL B O 1
ATOM 913 N N . VAL B 1 32 ? 6.531 1.739 -6.664 1 96.75 32 VAL B N 1
ATOM 914 C CA . VAL B 1 32 ? 7.426 2.004 -5.543 1 96.75 32 VAL B CA 1
ATOM 915 C C . VAL B 1 32 ? 6.715 1.688 -4.23 1 96.75 32 VAL B C 1
ATOM 917 O O . VAL B 1 32 ? 5.547 2.045 -4.047 1 96.75 32 VAL B O 1
ATOM 920 N N . VAL B 1 33 ? 7.359 0.951 -3.41 1 97.06 33 VAL B N 1
ATOM 921 C CA . VAL B 1 33 ? 6.789 0.594 -2.117 1 97.06 33 VAL B CA 1
ATOM 922 C C . VAL B 1 33 ? 7.516 1.345 -1.005 1 97.06 33 VAL B C 1
ATOM 924 O O . VAL B 1 33 ? 8.742 1.275 -0.901 1 97.06 33 VAL B O 1
ATOM 927 N N . ARG B 1 34 ? 6.781 2.084 -0.219 1 93.88 34 ARG B N 1
ATOM 928 C CA . ARG B 1 34 ? 7.332 2.783 0.937 1 93.88 34 ARG B CA 1
ATOM 929 C C . ARG B 1 34 ? 6.766 2.223 2.236 1 93.88 34 ARG B C 1
ATOM 931 O O . ARG B 1 34 ? 5.574 1.914 2.32 1 93.88 34 ARG B O 1
ATOM 938 N N . VAL B 1 35 ? 7.703 2.154 3.203 1 92.69 35 VAL B N 1
ATOM 939 C CA . VAL B 1 35 ? 7.297 1.646 4.508 1 92.69 35 VAL B CA 1
ATOM 940 C C . VAL B 1 35 ? 7.035 2.811 5.461 1 92.69 35 VAL B C 1
ATOM 942 O O . VAL B 1 35 ? 7.926 3.629 5.707 1 92.69 35 VAL B O 1
ATOM 945 N N . LYS B 1 36 ? 5.859 2.91 5.828 1 87.5 36 LYS B N 1
ATOM 946 C CA . LYS B 1 36 ? 5.484 3.859 6.871 1 87.5 36 LYS B CA 1
ATOM 947 C C . LYS B 1 36 ? 4.938 3.139 8.102 1 87.5 36 LYS B C 1
ATOM 949 O O . LYS B 1 36 ? 3.756 2.789 8.148 1 87.5 36 LYS B O 1
ATOM 954 N N . GLY B 1 37 ? 5.844 3.053 9.164 1 90.12 37 GLY B N 1
ATOM 955 C CA . GLY B 1 37 ? 5.426 2.254 10.305 1 90.12 37 GLY B CA 1
ATOM 956 C C . GLY B 1 37 ? 4.977 0.856 9.922 1 90.12 37 GLY B C 1
ATOM 957 O O . GLY B 1 37 ? 5.766 0.065 9.406 1 90.12 37 GLY B O 1
ATOM 958 N N . LYS B 1 38 ? 3.688 0.583 10.188 1 92.44 38 LYS B N 1
ATOM 959 C CA . LYS B 1 38 ? 3.148 -0.746 9.914 1 92.44 38 LYS B CA 1
ATOM 960 C C . LYS B 1 38 ? 2.459 -0.787 8.547 1 92.44 38 LYS B C 1
ATOM 962 O O . LYS B 1 38 ? 2.076 -1.858 8.078 1 92.44 38 LYS B O 1
ATOM 967 N N . GLU B 1 39 ? 2.422 0.362 7.891 1 92.88 39 GLU B N 1
ATOM 968 C CA . GLU B 1 39 ? 1.697 0.443 6.625 1 92.88 39 GLU B CA 1
ATOM 969 C C . GLU B 1 39 ? 2.656 0.407 5.438 1 92.88 39 GLU B C 1
ATOM 971 O O . GLU B 1 39 ? 3.85 0.673 5.59 1 92.88 39 GLU B O 1
ATOM 976 N N . ARG B 1 40 ? 2.246 -0.025 4.277 1 95.75 40 ARG B N 1
ATOM 977 C CA . ARG B 1 40 ? 2.936 0.096 2.998 1 95.75 40 ARG B CA 1
ATOM 978 C C . ARG B 1 40 ? 2.201 1.055 2.068 1 95.75 40 ARG B C 1
ATOM 980 O O . ARG B 1 40 ? 0.994 0.919 1.856 1 95.75 40 ARG B O 1
ATOM 987 N N . ILE B 1 41 ? 2.932 1.985 1.589 1 94.75 41 ILE B N 1
ATOM 988 C CA . ILE B 1 41 ? 2.375 2.885 0.585 1 94.75 41 ILE B CA 1
ATOM 989 C C . ILE B 1 41 ? 2.865 2.477 -0.802 1 94.75 41 ILE B C 1
ATOM 991 O O . ILE B 1 41 ? 4.066 2.521 -1.082 1 94.75 41 ILE B O 1
ATOM 995 N N . ILE B 1 42 ? 1.967 2.1 -1.641 1 97.31 42 ILE B N 1
ATOM 996 C CA . ILE B 1 42 ? 2.275 1.611 -2.98 1 97.31 42 ILE B CA 1
ATOM 997 C C . ILE B 1 42 ? 1.929 2.684 -4.012 1 97.31 42 ILE B C 1
ATOM 999 O O . ILE B 1 42 ? 0.768 3.076 -4.141 1 97.31 42 ILE B O 1
ATOM 1003 N N . THR B 1 43 ? 2.93 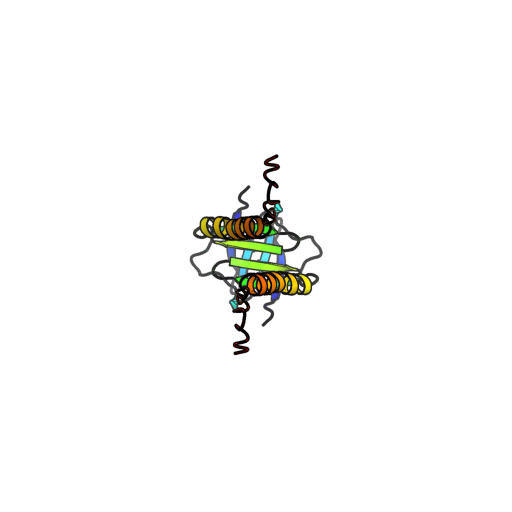3.178 -4.715 1 96.44 43 THR B N 1
ATOM 1004 C CA . THR B 1 43 ? 2.752 4.246 -5.691 1 96.44 43 THR B CA 1
ATOM 1005 C C . THR B 1 43 ? 3.25 3.811 -7.066 1 96.44 43 THR B C 1
ATOM 1007 O O . THR B 1 43 ? 4.375 3.328 -7.199 1 96.44 43 THR B O 1
ATOM 1010 N N . PRO B 1 44 ? 2.383 4.004 -8.062 1 97.5 44 PRO B N 1
ATOM 1011 C CA . PRO B 1 44 ? 2.904 3.74 -9.406 1 97.5 44 PRO B CA 1
ATOM 1012 C C . PRO B 1 44 ? 4.184 4.52 -9.711 1 97.5 44 PRO B C 1
ATOM 1014 O O . PRO B 1 44 ? 4.305 5.688 -9.32 1 97.5 44 PRO B O 1
ATOM 1017 N N . ILE B 1 45 ? 5.145 3.902 -10.383 1 94.5 45 ILE B N 1
ATOM 1018 C CA . ILE B 1 45 ? 6.461 4.488 -10.609 1 94.5 45 ILE B CA 1
ATOM 1019 C C . ILE B 1 45 ? 6.316 5.82 -11.336 1 94.5 45 ILE B C 1
ATOM 1021 O O . ILE B 1 45 ? 7.074 6.762 -11.086 1 94.5 45 ILE B O 1
ATOM 102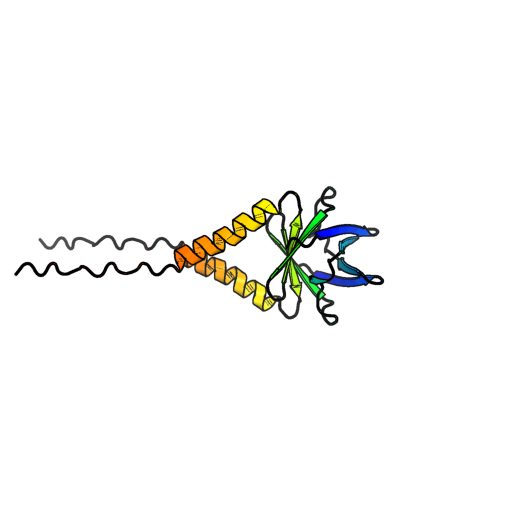5 N N . GLN B 1 46 ? 5.367 5.918 -12.281 1 92.12 46 GLN B N 1
ATOM 1026 C CA . GLN B 1 46 ? 5.156 7.141 -13.047 1 92.12 46 GLN B CA 1
ATOM 1027 C C . GLN B 1 46 ? 4.691 8.281 -12.148 1 92.12 46 GLN B C 1
ATOM 1029 O O . GLN B 1 46 ? 4.793 9.453 -12.516 1 92.12 46 GLN B O 1
ATOM 1034 N N . ASN B 1 47 ? 4.164 7.941 -10.945 1 87.31 47 ASN B N 1
ATOM 1035 C CA . ASN B 1 47 ? 3.623 8.938 -10.031 1 87.31 47 ASN B CA 1
ATOM 1036 C C . ASN B 1 47 ? 4.453 9.039 -8.758 1 87.31 47 ASN B C 1
ATOM 1038 O O . ASN B 1 47 ? 4.133 9.828 -7.863 1 87.31 47 ASN B O 1
ATOM 1042 N N . ALA B 1 48 ? 5.504 8.32 -8.695 1 85.06 48 ALA B N 1
ATOM 1043 C CA . ALA B 1 48 ? 6.285 8.227 -7.465 1 85.06 48 ALA B CA 1
ATOM 1044 C C . ALA B 1 48 ? 6.922 9.562 -7.113 1 85.06 48 ALA B C 1
ATOM 1046 O O . ALA B 1 48 ? 6.992 9.938 -5.938 1 85.06 48 ALA B O 1
ATOM 1047 N N . TRP B 1 49 ? 7.336 10.219 -8.086 1 81.12 49 TRP B N 1
ATOM 1048 C CA . TRP B 1 49 ? 7.969 11.516 -7.867 1 81.12 49 TRP B CA 1
ATOM 1049 C C . TRP B 1 49 ? 6.996 12.492 -7.219 1 81.12 49 TRP B C 1
ATOM 1051 O O . TRP B 1 49 ? 7.371 13.242 -6.312 1 81.12 49 TRP B O 1
ATOM 1061 N N . ASP B 1 50 ? 5.781 12.469 -7.676 1 75.62 50 ASP B N 1
ATOM 1062 C CA . ASP B 1 50 ? 4.746 13.32 -7.109 1 75.62 50 ASP B CA 1
ATOM 1063 C C . ASP B 1 50 ? 4.461 12.953 -5.656 1 75.62 50 ASP B C 1
ATOM 1065 O O . ASP B 1 50 ? 4.258 13.828 -4.816 1 75.62 50 ASP B O 1
ATOM 1069 N N . SER B 1 51 ? 4.488 11.719 -5.363 1 72.19 51 SER B N 1
ATOM 1070 C CA . SER B 1 51 ? 4.184 11.203 -4.031 1 72.19 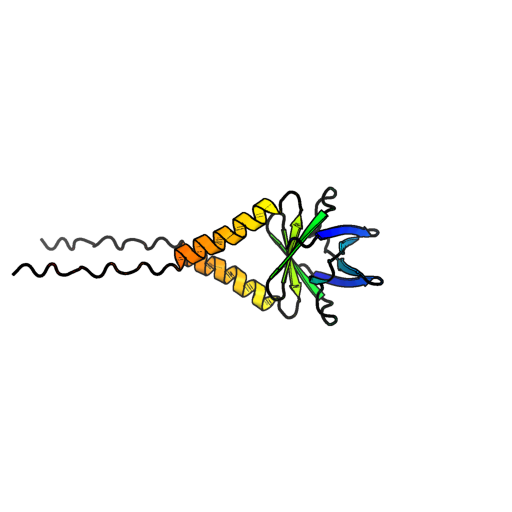51 SER B CA 1
ATOM 1071 C C . SER B 1 51 ? 5.234 11.648 -3.018 1 72.19 51 SER B C 1
ATOM 1073 O O . SER B 1 51 ? 4.902 12 -1.885 1 72.19 51 SER B O 1
ATOM 1075 N N . PHE B 1 52 ? 6.414 11.648 -3.428 1 72.06 52 PHE B N 1
ATOM 1076 C CA . PHE B 1 52 ? 7.504 12.055 -2.549 1 72.06 52 PHE B CA 1
ATOM 1077 C C . PHE B 1 52 ? 7.426 13.547 -2.24 1 72.06 52 PHE B C 1
ATOM 1079 O O . PHE B 1 52 ? 7.621 13.961 -1.096 1 72.06 52 PHE B O 1
ATOM 1086 N N . PHE B 1 53 ? 7.121 14.242 -3.217 1 67.12 53 PHE B N 1
ATOM 1087 C CA . PHE B 1 53 ? 7.051 15.695 -3.055 1 67.12 53 PHE B CA 1
ATOM 1088 C C . PHE B 1 53 ? 5.836 16.078 -2.223 1 67.12 53 PHE B C 1
ATOM 1090 O O . PHE B 1 53 ? 5.902 17.031 -1.425 1 67.12 53 PHE B O 1
ATOM 1097 N N . LEU B 1 54 ? 4.832 15.367 -2.389 1 60.31 54 LEU B N 1
ATOM 1098 C CA . LEU B 1 54 ? 3.607 15.68 -1.661 1 60.31 54 LEU B CA 1
ATOM 1099 C C . LEU B 1 54 ? 3.734 15.289 -0.192 1 60.31 54 LEU B C 1
ATOM 1101 O O . LEU B 1 54 ? 3.26 16.016 0.688 1 60.31 54 LEU B O 1
ATOM 1105 N N . THR B 1 55 ? 4.266 14.164 0.052 1 59.22 55 THR B N 1
ATOM 1106 C CA . THR B 1 55 ? 4.465 13.75 1.436 1 59.22 55 THR B CA 1
ATOM 1107 C C . THR B 1 55 ? 5.395 14.711 2.166 1 59.22 55 THR B C 1
ATOM 1109 O O . THR B 1 55 ? 5.176 15.023 3.336 1 59.22 55 THR B O 1
ATOM 1112 N N . GLU B 1 56 ? 6.504 15.023 1.502 1 55.56 56 GLU B N 1
ATOM 1113 C CA . GLU B 1 56 ? 7.457 15.961 2.092 1 55.56 56 GLU B CA 1
ATOM 1114 C C . GLU B 1 56 ? 6.816 17.3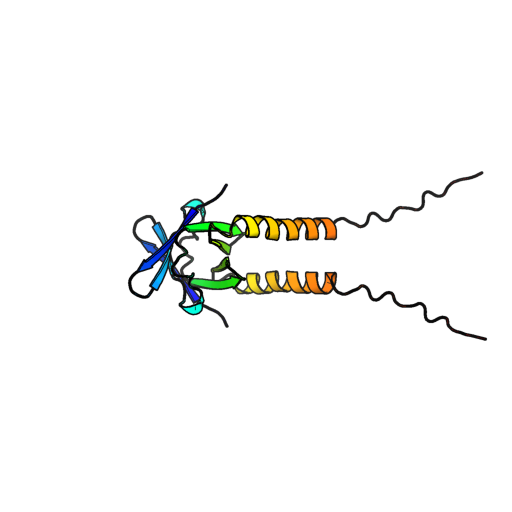28 2.32 1 55.56 56 GLU B C 1
ATOM 1116 O O . GLU B 1 56 ? 7.145 18.016 3.285 1 55.56 56 GLU B O 1
ATOM 1121 N N . GLN B 1 57 ? 6.074 17.609 1.393 1 53.03 57 GLN B N 1
ATOM 1122 C CA . GLN B 1 57 ? 5.402 18.906 1.554 1 53.03 57 GLN B CA 1
ATOM 1123 C C . GLN B 1 57 ? 4.512 18.906 2.793 1 53.03 57 GLN B C 1
ATOM 1125 O O . GLN B 1 57 ? 4.367 19.938 3.457 1 53.03 57 GLN B O 1
ATOM 1130 N N . SER B 1 58 ? 4.02 17.797 3.035 1 51.81 58 SER B N 1
ATOM 1131 C CA . SER B 1 58 ? 3.238 17.719 4.266 1 51.81 58 SER B CA 1
ATOM 1132 C C . SER B 1 58 ? 4.121 17.922 5.492 1 51.81 58 SER B C 1
ATOM 1134 O O . SER B 1 58 ? 3.693 18.531 6.477 1 51.81 58 SER B O 1
ATOM 1136 N N . VAL B 1 59 ? 5.348 17.438 5.371 1 50.53 59 VAL B N 1
ATOM 1137 C CA . VAL B 1 59 ? 6.301 17.625 6.461 1 50.53 59 VAL B CA 1
ATOM 1138 C C . VAL B 1 59 ? 6.727 19.078 6.547 1 50.53 59 VAL B C 1
ATOM 1140 O O . VAL B 1 59 ? 6.844 19.641 7.641 1 50.53 59 VAL B O 1
ATOM 1143 N N . THR B 1 60 ? 7.047 19.547 5.32 1 51.25 60 THR B N 1
ATOM 1144 C CA . THR B 1 60 ? 7.438 20.953 5.332 1 51.25 60 THR B CA 1
ATOM 1145 C C . THR B 1 60 ? 6.312 21.828 5.875 1 51.25 60 THR B C 1
ATOM 1147 O O . THR B 1 60 ? 6.559 22.766 6.641 1 51.25 60 THR B O 1
ATOM 1150 N N . ASP B 1 61 ? 5.195 21.438 5.312 1 47.94 61 ASP B N 1
ATOM 1151 C CA . ASP B 1 61 ? 4.059 22.203 5.812 1 47.94 61 ASP B CA 1
ATOM 1152 C C . ASP B 1 61 ? 3.848 21.969 7.305 1 47.94 61 ASP B C 1
ATOM 1154 O O . ASP B 1 61 ? 3.521 22.891 8.047 1 47.94 61 ASP B O 1
ATOM 1158 N N . ASP B 1 62 ? 4.047 20.688 7.602 1 44.53 62 ASP B N 1
ATOM 1159 C CA . ASP B 1 62 ? 3.947 20.375 9.023 1 44.53 62 ASP B CA 1
ATOM 1160 C C . ASP B 1 62 ? 5.078 21.047 9.812 1 44.53 62 ASP B C 1
ATOM 1162 O O . ASP B 1 62 ? 4.859 21.547 10.914 1 44.53 62 ASP B O 1
ATOM 1166 N N . PHE B 1 63 ? 6.301 20.938 9.266 1 48.12 63 PHE B N 1
ATOM 1167 C CA . PHE B 1 63 ? 7.438 21.609 9.875 1 48.12 63 PHE B CA 1
ATOM 1168 C C . PHE B 1 63 ? 7.211 23.125 9.938 1 48.12 63 PHE B C 1
ATOM 1170 O O . PHE B 1 63 ? 7.566 23.766 10.922 1 48.12 63 PHE B O 1
ATOM 1177 N N . LEU B 1 64 ? 6.762 23.531 8.797 1 47.16 64 LEU B N 1
ATOM 1178 C CA . LEU B 1 64 ? 6.48 24.953 8.797 1 47.16 64 LEU B CA 1
ATOM 1179 C C . LEU B 1 64 ? 5.34 25.281 9.758 1 47.16 64 LEU B C 1
ATOM 1181 O O . LEU B 1 64 ? 5.34 26.344 10.391 1 47.16 64 LEU B O 1
ATOM 1185 N N . SER B 1 65 ? 4.5 24.359 9.719 1 43.19 65 SER B N 1
ATOM 1186 C CA . SER B 1 65 ? 3.395 24.594 10.633 1 43.19 65 SER B CA 1
ATOM 1187 C C . SER B 1 65 ? 3.836 24.453 12.086 1 43.19 65 SER B C 1
ATOM 1189 O O . SER B 1 65 ? 3.277 25.078 12.984 1 43.19 65 SER B O 1
ATOM 1191 N N . GLU B 1 66 ? 4.68 23.484 12.312 1 39.31 66 GLU B N 1
ATOM 1192 C CA . GLU B 1 66 ? 5.215 23.266 13.656 1 39.31 66 GLU B CA 1
ATOM 1193 C C . GLU B 1 66 ? 6.34 24.25 13.961 1 39.31 66 GLU B C 1
ATOM 1195 O O . GLU B 1 66 ? 6.941 24.188 15.039 1 39.31 66 GLU B O 1
ATOM 1200 N N . ARG B 1 67 ? 6.754 24.844 12.93 1 41 67 ARG B N 1
ATOM 1201 C CA . ARG B 1 67 ? 7.75 25.844 13.305 1 41 67 ARG B CA 1
ATOM 1202 C C . ARG B 1 67 ? 7.184 26.828 14.328 1 41 67 ARG B C 1
ATOM 1204 O O . ARG B 1 67 ? 6.121 27.422 14.109 1 41 67 ARG B O 1
ATOM 1211 N N . PRO B 1 68 ? 7.469 26.594 15.539 1 39.5 68 PRO B N 1
ATOM 1212 C CA . PRO B 1 68 ? 7.039 27.531 16.578 1 39.5 68 PRO B CA 1
ATOM 1213 C C . PRO B 1 68 ? 7.086 28.984 16.125 1 39.5 68 PRO B C 1
ATOM 1215 O O . PRO B 1 68 ? 8.023 29.391 15.422 1 39.5 68 PRO B O 1
ATOM 1218 N N . GLU B 1 69 ? 6.027 29.594 15.633 1 38.94 69 GLU B N 1
ATOM 1219 C CA . GLU B 1 69 ? 6.051 31.047 15.555 1 38.94 69 GLU B CA 1
ATOM 1220 C C . GLU B 1 69 ? 6.895 31.656 16.672 1 38.94 69 GLU B C 1
ATOM 1222 O O . GLU B 1 69 ? 6.57 31.516 17.844 1 38.94 69 GLU B O 1
ATOM 1227 N N . GLN B 1 70 ? 8.156 31.562 16.734 1 38.75 70 GLN B N 1
ATOM 1228 C CA . GLN B 1 70 ? 8.984 32.312 17.672 1 38.75 70 GLN B CA 1
ATOM 1229 C C . GLN B 1 70 ? 8.383 33.656 17.984 1 38.75 70 GLN B C 1
ATOM 1231 O O . GLN B 1 70 ? 8.086 34.438 17.078 1 38.75 70 GLN B O 1
ATOM 1236 N N . VAL B 1 71 ? 7.566 33.812 19.031 1 38.75 71 VAL B N 1
ATOM 1237 C CA . VAL B 1 71 ? 7.188 35.094 19.641 1 38.75 71 VAL B CA 1
ATOM 1238 C C . VAL B 1 71 ? 8.367 36.062 19.594 1 38.75 71 VAL B C 1
ATOM 1240 O O . VAL B 1 71 ? 9.453 35.75 20.094 1 38.75 71 VAL B O 1
ATOM 1243 N N . ILE B 1 72 ? 8.578 36.812 18.562 1 39.28 72 ILE B N 1
ATOM 1244 C CA . ILE B 1 72 ? 9.453 38 18.562 1 39.28 72 ILE B CA 1
ATOM 1245 C C . ILE B 1 72 ? 9.328 38.719 19.891 1 39.28 72 ILE B C 1
ATOM 1247 O O . ILE B 1 72 ? 8.25 39.25 20.234 1 39.28 72 ILE B O 1
ATOM 1251 N N . SER B 1 73 ? 9.875 38.25 21.016 1 40.12 73 SER B N 1
ATOM 1252 C CA . SER B 1 73 ? 10.07 39.031 22.219 1 40.12 73 SER B CA 1
ATOM 1253 C C . SER B 1 73 ? 10.445 40.469 21.891 1 40.12 73 SER B C 1
ATOM 1255 O O . SER B 1 73 ? 11.336 40.719 21.062 1 40.12 73 SER B O 1
ATOM 1257 N N . GLU B 1 74 ? 9.523 41.469 21.906 1 40.72 74 GLU B N 1
ATOM 1258 C CA . GLU B 1 74 ? 9.703 42.906 21.875 1 40.72 74 GLU B CA 1
ATOM 1259 C C . GLU B 1 74 ? 10.969 43.312 22.609 1 40.72 74 GLU B C 1
ATOM 1261 O O . GLU B 1 74 ? 11.125 43.031 23.797 1 40.72 74 GLU B O 1
ATOM 1266 N N . ARG B 1 75 ? 12.125 43.281 22.047 1 43.62 75 ARG B N 1
ATOM 1267 C CA . ARG B 1 75 ? 13.312 43.938 22.578 1 43.62 75 ARG B CA 1
ATOM 1268 C C . ARG B 1 75 ? 12.977 45.312 23.094 1 43.62 75 ARG B C 1
ATOM 1270 O O . ARG B 1 75 ? 12.359 46.125 22.391 1 43.62 75 ARG B O 1
ATOM 1277 N N . GLU B 1 76 ? 12.578 45.438 24.359 1 44.94 76 GLU B N 1
ATOM 1278 C CA . GLU B 1 76 ? 12.5 46.719 25.047 1 44.94 76 GLU B CA 1
ATOM 1279 C C . GLU B 1 76 ? 13.695 47.594 24.734 1 44.94 76 GLU B C 1
ATOM 1281 O O . GLU B 1 76 ? 14.844 47.188 24.875 1 44.94 76 GLU B O 1
ATOM 1286 N N . SER B 1 77 ? 13.648 48.281 23.672 1 43.34 77 SER B N 1
ATOM 1287 C CA . SER B 1 77 ? 14.547 49.438 23.516 1 43.34 77 SER B CA 1
ATOM 1288 C C . SER B 1 77 ? 14.703 50.219 24.812 1 43.34 77 SER B C 1
ATOM 1290 O O . SER B 1 77 ? 13.711 50.688 25.359 1 43.34 77 SER B O 1
ATOM 1292 N N . PHE B 1 78 ? 15.594 49.781 25.766 1 44.62 78 PHE B N 1
ATOM 1293 C CA . PHE B 1 78 ? 16.016 50.625 26.906 1 44.62 78 PHE B CA 1
ATOM 1294 C C . PHE B 1 78 ? 16.531 51.969 26.438 1 44.62 78 PHE B C 1
ATOM 1296 O O . PHE B 1 78 ? 17.578 52.062 25.797 1 44.62 78 PHE B O 1
ATOM 1303 N N . ASP B 1 79 ? 15.875 52.875 25.75 1 40.88 79 ASP B N 1
ATOM 1304 C CA . ASP B 1 79 ? 16.328 54.25 25.766 1 40.88 79 ASP B CA 1
ATOM 1305 C C . ASP B 1 79 ? 16.172 54.875 27.156 1 40.88 79 ASP B C 1
ATOM 1307 O O . ASP B 1 79 ? 15.047 55 27.656 1 40.88 79 ASP B O 1
ATOM 1311 N N . ASP B 1 80 ? 17.188 54.688 28.078 1 28.06 80 ASP B N 1
ATOM 1312 C CA . ASP B 1 80 ? 17.578 55.875 28.859 1 28.06 80 ASP B CA 1
ATOM 1313 C C . ASP B 1 80 ? 18.25 56.906 28 1 28.06 80 ASP B C 1
ATOM 1315 O O . ASP B 1 80 ? 18.984 56.594 27.047 1 28.06 80 ASP B O 1
#

Nearest PDB structures (foldseek):
  6ifm-assembly1_F  TM=8.421E-01  e=5.659E-04  Salmonella enterica subsp. enterica serovar Typhimurium str. LT2
  9h6a-assembly1_B  TM=8.547E-01  e=9.354E-04  Escherichia coli KLY
  3tnd-assembly1_B  TM=8.573E-01  e=1.203E-03  Shigella flexneri
  9h6b-assembly1_B  TM=8.437E-01  e=1.452E-03  Escherichia coli KLY
  6ifm-assembly1_H  TM=8.279E-01  e=8.249E-04  Salmonella enterica subsp. enterica serovar Typhimurium str. LT2

Secondary structure (DSSP, 8-state):
---EEEEEEETTEEEEEEPGGGPPPTT--EEEEEEETTEEEEEEHHHHHHHHHHHHHHHHHHHHHHS-------------/---EEEEEEETTEEEEEEPGGGPPPTT--EEEEEEETTEEEEEEHHHHHHHHHHHHHHHHHHHHHSS-------------

Radius of gyration: 22.73 Å; Cα contacts (8 Å, |Δi|>4): 223; chains: 2; bounding box: 39×76×46 Å

pLDDT: mean 76.96, std 24.1, range [28.06, 98.88]

Organism: NCBI:txid1354337

Foldseek 3Di:
DDWDWDWDDDPPDIDIGGDPVPDDPPPQDDWDWDDDPPDIDTGGPVCVVVVVVVVVVVVVVVCVVPVPPPPPPPPPPPPD/DDWDWDWDDDPPDIDIGGDPVPDDPPPQDDWDWDDDPPDIDTGGPVCVVVVVVVVVVVVVVVCVVPVPPPPPPPPPPPPD